Protein AF-A0A0C6FIN7-F1 (afdb_monomer_lite)

Foldseek 3Di:
DDKDKAADQWDDDPVDIDGAAEAEDDDDDPAEACPVCCVVCSVCNVRHTYMYDQDQNHDPHDVPDDDD

Sequence (68 aa):
MFVAVQGAGLVPDGDGVREKPALLLLLGGPGSDHSG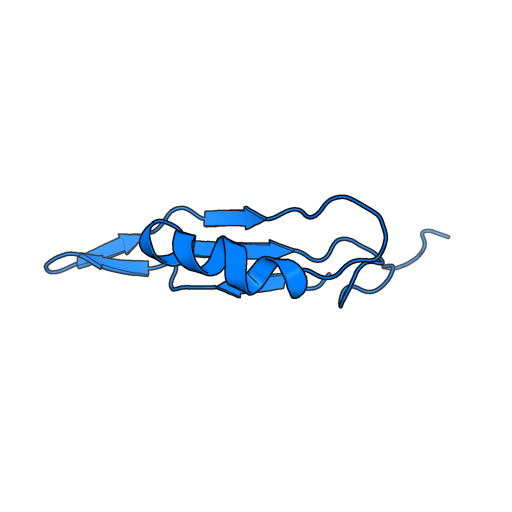FKRRFSRLCDMAQVIDVDQRGNGRSGDGDRAD

Radius of gyration: 14.74 Å; chains: 1; bounding box: 40×29×35 Å

Organism: NCBI:txid270351

InterPro domains:
  IPR029058 Alpha/Beta hydrolase fold [G3DSA:3.40.50.1820] (2-68)
  IPR029058 Alpha/Beta hydrolase fold [SSF53474] (8-63)

Secondary structure (DSSP, 8-state):
-EEEEES-SEEEETTEEEEPPEEEEE--SSS--THHHHHHHGGGGGTSEEEEEEPTTSTTS-------

Structure (mmCIF, N/CA/C/O backbone):
data_AF-A0A0C6FIN7-F1
#
_entry.id   AF-A0A0C6FIN7-F1
#
loop_
_atom_site.group_PDB
_atom_site.id
_atom_site.type_symbol
_atom_site.label_atom_id
_atom_site.label_alt_id
_atom_site.label_comp_id
_atom_site.label_asym_id
_atom_site.label_entity_id
_atom_site.label_seq_id
_atom_site.pdbx_PDB_ins_code
_atom_site.Cartn_x
_atom_site.Cartn_y
_atom_site.Cartn_z
_atom_site.occupancy
_atom_site.B_iso_or_equiv
_atom_site.auth_seq_id
_atom_site.auth_comp_id
_atom_site.auth_asym_id
_atom_site.auth_atom_id
_atom_site.pdbx_PDB_model_num
ATOM 1 N N . MET A 1 1 ? 6.966 9.994 -9.516 1.00 87.00 1 MET A N 1
ATOM 2 C CA . MET A 1 1 ? 6.823 8.710 -8.796 1.00 87.00 1 MET A CA 1
ATOM 3 C C . MET A 1 1 ? 5.348 8.354 -8.720 1.00 87.00 1 MET A C 1
ATOM 5 O O . MET A 1 1 ? 4.539 9.257 -8.543 1.00 87.00 1 MET A O 1
ATOM 9 N N . PHE A 1 2 ? 5.009 7.080 -8.884 1.00 92.00 2 PHE A N 1
ATOM 10 C CA . PHE A 1 2 ? 3.664 6.532 -8.790 1.00 92.00 2 PHE A CA 1
ATOM 11 C C . PHE A 1 2 ? 3.485 5.799 -7.455 1.00 92.00 2 PHE A C 1
ATOM 13 O O . PHE A 1 2 ? 4.369 5.061 -7.016 1.00 92.00 2 PHE A O 1
ATOM 20 N N . VAL A 1 3 ? 2.329 6.011 -6.824 1.00 94.50 3 VAL A N 1
ATOM 21 C CA . VAL A 1 3 ? 1.955 5.411 -5.540 1.00 94.50 3 VAL A CA 1
ATOM 22 C C . VAL A 1 3 ? 0.537 4.866 -5.653 1.00 94.50 3 VAL A C 1
ATOM 24 O O . VAL A 1 3 ? -0.379 5.600 -6.029 1.00 94.50 3 VAL A O 1
ATOM 27 N N . ALA A 1 4 ? 0.347 3.592 -5.316 1.00 94.12 4 ALA A N 1
ATOM 28 C CA . ALA A 1 4 ? -0.974 2.999 -5.148 1.00 94.12 4 ALA A CA 1
ATOM 29 C C . ALA A 1 4 ? -1.227 2.678 -3.677 1.00 94.12 4 ALA A C 1
ATOM 31 O O . ALA A 1 4 ? -0.340 2.242 -2.953 1.00 94.12 4 ALA A O 1
ATOM 32 N N . VAL A 1 5 ? -2.469 2.877 -3.248 1.00 96.12 5 VAL A N 1
ATOM 33 C CA . VAL A 1 5 ? -2.908 2.590 -1.882 1.00 96.12 5 VAL A CA 1
ATOM 34 C C . VAL A 1 5 ? -3.935 1.466 -1.924 1.00 96.12 5 VAL A C 1
ATOM 36 O O . VAL A 1 5 ? -4.845 1.470 -2.759 1.00 96.12 5 VAL A O 1
ATOM 39 N N . GLN A 1 6 ? -3.789 0.496 -1.027 1.00 95.81 6 GLN A N 1
ATOM 40 C CA . GLN A 1 6 ? -4.727 -0.599 -0.827 1.00 95.81 6 GLN A CA 1
ATOM 41 C C . GLN A 1 6 ? -5.238 -0.598 0.618 1.00 95.81 6 GLN A C 1
ATOM 43 O O . GLN A 1 6 ? -4.469 -0.510 1.577 1.00 95.81 6 GLN A O 1
ATOM 48 N N . GLY A 1 7 ? -6.557 -0.736 0.759 1.00 95.44 7 GLY A N 1
ATOM 49 C CA . GLY A 1 7 ? -7.230 -0.694 2.054 1.00 95.44 7 GLY A CA 1
ATOM 50 C C . GLY A 1 7 ? -7.371 0.718 2.635 1.00 95.44 7 GLY A C 1
ATOM 51 O O . GLY A 1 7 ? -6.779 1.691 2.165 1.00 95.44 7 GLY A O 1
ATOM 52 N N . ALA A 1 8 ? -8.204 0.825 3.669 1.00 97.06 8 ALA A N 1
ATOM 53 C CA . ALA A 1 8 ? -8.416 2.064 4.409 1.00 97.06 8 ALA A CA 1
ATOM 54 C C . ALA A 1 8 ? -7.358 2.232 5.511 1.00 97.06 8 ALA A C 1
ATOM 56 O O . ALA A 1 8 ? -7.067 1.271 6.221 1.00 97.06 8 ALA A O 1
ATOM 57 N N . GLY A 1 9 ? -6.815 3.443 5.665 1.00 97.62 9 GLY A N 1
ATOM 58 C CA . GLY A 1 9 ? -5.890 3.794 6.752 1.00 97.62 9 GLY A CA 1
ATOM 59 C C . GLY A 1 9 ? -6.587 4.091 8.075 1.00 97.62 9 GLY A C 1
ATOM 60 O O . GLY A 1 9 ? -6.029 3.828 9.130 1.00 97.62 9 GLY A O 1
ATOM 61 N N . LEU A 1 10 ? -7.838 4.545 8.026 1.00 98.00 10 LEU A N 1
ATOM 62 C CA . LEU A 1 10 ? -8.701 4.700 9.193 1.00 98.00 10 LEU A CA 1
ATOM 63 C C . LEU A 1 10 ? -9.843 3.693 9.094 1.00 98.00 10 LEU A C 1
ATOM 65 O O . LEU A 1 10 ? -10.449 3.542 8.029 1.00 98.00 10 LEU A O 1
ATOM 69 N N . VAL A 1 11 ? -10.135 3.004 10.192 1.00 97.88 11 VAL A N 1
ATOM 70 C CA . VAL A 1 11 ? -11.252 2.059 10.285 1.00 97.88 11 VAL A CA 1
ATOM 71 C C . VAL A 1 11 ? -12.092 2.328 11.530 1.00 97.88 11 VAL A C 1
ATOM 73 O O . VAL A 1 11 ? -11.552 2.833 12.514 1.00 97.88 11 VAL A O 1
ATOM 76 N N . PRO A 1 12 ? -13.392 1.994 11.513 1.00 97.75 12 PRO A N 1
ATOM 77 C CA . PRO A 1 12 ? -14.213 2.039 12.718 1.00 97.75 12 PRO A CA 1
ATOM 78 C C . PRO A 1 12 ? -13.627 1.163 13.832 1.00 97.75 12 PRO A C 1
ATOM 80 O O . PRO A 1 12 ? -13.140 0.060 13.562 1.00 97.75 12 PRO A O 1
ATOM 83 N N . ASP A 1 13 ? -13.700 1.650 15.067 1.00 96.88 13 ASP A N 1
ATOM 84 C CA . ASP A 1 13 ? -13.302 0.924 16.275 1.00 96.88 13 ASP A CA 1
ATOM 85 C C . ASP A 1 13 ? -14.206 1.343 17.445 1.00 96.88 13 ASP A C 1
ATOM 87 O O . ASP A 1 13 ? -14.020 2.398 18.053 1.00 96.88 13 ASP A O 1
ATOM 91 N N . GLY A 1 14 ? -15.260 0.556 17.690 1.00 95.81 14 GLY A N 1
ATOM 92 C CA . GLY A 1 14 ? -16.342 0.922 18.609 1.00 95.81 14 GLY A CA 1
ATOM 93 C C . GLY A 1 14 ? -17.029 2.226 18.192 1.00 95.81 14 GLY A C 1
ATOM 94 O O . GLY A 1 14 ? -17.444 2.372 17.043 1.00 95.81 14 GLY A O 1
ATOM 95 N N . ASP A 1 15 ? -17.103 3.178 19.123 1.00 96.94 15 ASP A N 1
ATOM 96 C CA . ASP A 1 15 ? -17.666 4.519 18.897 1.00 96.94 15 ASP A CA 1
ATOM 97 C C . ASP A 1 15 ? -16.657 5.501 18.266 1.00 96.94 15 ASP A C 1
ATOM 99 O O . ASP A 1 15 ? -16.939 6.693 18.125 1.00 96.94 15 ASP A O 1
ATOM 103 N N . GLY A 1 16 ? -15.461 5.023 17.910 1.00 97.19 16 GLY A N 1
ATOM 104 C CA . GLY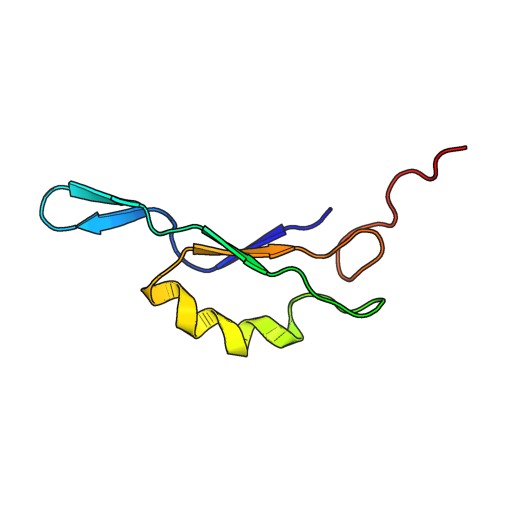 A 1 16 ? -14.367 5.833 17.393 1.00 97.19 16 GLY A CA 1
ATOM 105 C C . GLY A 1 16 ? -13.805 5.348 16.059 1.00 97.19 16 GLY A C 1
ATOM 106 O O . GLY A 1 16 ? -14.367 4.509 15.352 1.00 97.19 16 GLY A O 1
ATOM 107 N N . VAL A 1 17 ? -12.647 5.909 15.718 1.00 97.94 17 VAL A N 1
ATOM 108 C CA . VAL A 1 17 ? -11.832 5.508 14.571 1.00 97.94 17 VAL A CA 1
ATOM 109 C C . VAL A 1 17 ? -10.445 5.121 15.053 1.00 97.94 17 VAL A C 1
ATOM 111 O O . VAL A 1 17 ? -9.872 5.777 15.923 1.00 97.94 17 VAL A O 1
ATOM 114 N N . ARG A 1 18 ? -9.890 4.072 14.457 1.00 97.69 18 ARG A N 1
ATOM 115 C CA . ARG A 1 18 ? -8.518 3.635 14.692 1.00 97.69 18 ARG A CA 1
ATOM 116 C C . ARG A 1 18 ? -7.710 3.730 13.412 1.00 97.69 18 ARG A C 1
ATOM 118 O O . ARG A 1 18 ? -8.159 3.321 12.340 1.00 97.69 18 ARG A O 1
ATOM 125 N N . GLU A 1 19 ? -6.486 4.215 13.551 1.00 98.44 19 GLU A N 1
ATOM 126 C CA . GLU A 1 19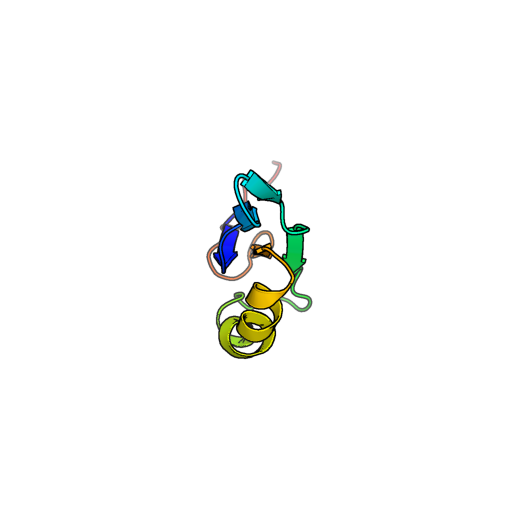 ? -5.497 4.212 12.482 1.00 98.44 19 GLU A CA 1
ATOM 127 C C . GLU A 1 19 ? -4.839 2.834 12.348 1.00 98.44 19 GLU A C 1
ATOM 129 O O . GLU A 1 19 ? -4.451 2.193 13.331 1.00 98.44 19 GLU A O 1
ATOM 134 N N . LYS A 1 20 ? -4.747 2.344 11.113 1.00 98.50 20 LYS A N 1
ATOM 135 C CA . LYS A 1 20 ? -3.951 1.171 10.765 1.00 98.50 20 LYS A CA 1
ATOM 136 C C . LYS A 1 20 ? -2.510 1.597 10.495 1.00 98.50 20 LYS A C 1
ATOM 138 O O . LYS A 1 20 ? -2.302 2.632 9.866 1.00 98.50 20 LYS A O 1
ATOM 143 N N . PRO A 1 21 ? -1.513 0.780 10.873 1.00 98.38 21 PRO A N 1
ATOM 144 C CA . PRO A 1 21 ? -0.136 1.030 10.472 1.00 98.38 21 PRO A CA 1
ATOM 145 C C . PRO A 1 21 ? -0.021 1.095 8.944 1.00 98.38 21 PRO A C 1
ATOM 147 O O . PRO A 1 21 ? -0.639 0.300 8.231 1.00 98.38 21 PRO A O 1
ATOM 150 N N . ALA A 1 22 ? 0.797 2.017 8.443 1.00 98.00 22 ALA A N 1
ATOM 151 C CA . ALA A 1 22 ? 1.168 2.057 7.036 1.00 98.00 22 ALA A CA 1
ATOM 152 C C . ALA A 1 22 ? 2.248 1.002 6.750 1.00 98.00 22 ALA A C 1
ATOM 154 O O . ALA A 1 22 ? 3.277 0.951 7.425 1.00 98.00 22 ALA A O 1
ATOM 155 N N . LEU A 1 23 ? 2.030 0.177 5.727 1.00 97.19 23 LEU A N 1
ATOM 156 C CA . LEU A 1 23 ? 3.003 -0.786 5.224 1.00 97.19 23 LEU A CA 1
ATOM 157 C C . LEU A 1 23 ? 3.464 -0.356 3.834 1.00 97.19 23 LEU A C 1
ATOM 159 O O . LEU A 1 23 ? 2.719 -0.474 2.862 1.00 97.19 23 LEU A O 1
ATOM 163 N N . LEU A 1 24 ? 4.707 0.110 3.743 1.00 95.50 24 LEU A N 1
ATOM 164 C CA . LEU A 1 24 ? 5.311 0.510 2.479 1.00 95.50 24 LEU A CA 1
ATOM 165 C C . LEU A 1 24 ? 5.926 -0.702 1.772 1.00 95.50 24 LEU A C 1
ATOM 167 O O . LEU A 1 24 ? 6.829 -1.349 2.305 1.00 95.50 24 LEU A O 1
ATOM 171 N N . LEU A 1 25 ? 5.459 -0.997 0.562 1.00 92.94 25 LEU A N 1
ATOM 172 C CA . LEU A 1 25 ? 6.013 -2.050 -0.281 1.00 92.94 25 LEU A CA 1
ATOM 173 C C . LEU A 1 25 ? 6.981 -1.443 -1.293 1.00 92.94 25 LEU A C 1
ATOM 175 O O . LEU A 1 25 ? 6.586 -0.780 -2.253 1.00 92.94 25 LEU A O 1
ATOM 179 N N . LEU A 1 26 ? 8.268 -1.690 -1.055 1.00 90.25 26 LEU A N 1
ATOM 180 C CA . LEU A 1 26 ? 9.366 -1.277 -1.921 1.00 90.25 26 LEU A CA 1
ATOM 181 C C . LEU A 1 26 ? 9.814 -2.481 -2.749 1.00 90.25 26 LEU A C 1
ATOM 183 O O . LEU A 1 26 ? 10.462 -3.395 -2.237 1.00 90.25 26 LEU A O 1
ATOM 187 N N . LEU A 1 27 ? 9.435 -2.505 -4.025 1.00 83.81 27 LEU A N 1
ATOM 188 C CA . LEU A 1 27 ? 9.822 -3.589 -4.924 1.00 83.81 27 LEU A CA 1
ATOM 189 C C . LEU A 1 27 ? 11.319 -3.532 -5.233 1.00 83.81 27 LEU A C 1
ATOM 191 O O . LEU A 1 27 ? 11.875 -2.463 -5.484 1.00 83.81 27 LEU A O 1
ATOM 195 N N . GLY A 1 28 ? 11.952 -4.705 -5.240 1.00 76.88 28 GLY A N 1
ATOM 196 C CA . GLY A 1 28 ? 13.305 -4.887 -5.760 1.00 76.88 28 GLY A CA 1
ATOM 197 C C . GLY A 1 28 ? 13.318 -5.167 -7.266 1.00 76.88 28 GLY A C 1
ATOM 198 O O . GLY A 1 28 ? 12.276 -5.187 -7.916 1.00 76.88 28 GLY A O 1
ATOM 199 N N . GLY A 1 29 ? 14.509 -5.452 -7.803 1.00 69.06 29 GLY A N 1
ATOM 200 C CA . GLY A 1 29 ? 14.720 -5.727 -9.229 1.00 69.06 29 GLY A CA 1
ATOM 201 C C . GLY A 1 29 ? 14.492 -4.502 -10.138 1.00 69.06 29 GLY A C 1
ATOM 202 O O . GLY A 1 29 ? 13.885 -3.513 -9.727 1.00 69.06 29 GLY A O 1
ATOM 203 N N . PRO A 1 30 ? 14.998 -4.522 -11.379 1.00 72.75 30 PRO A N 1
ATOM 204 C CA . PRO A 1 30 ? 14.756 -3.444 -12.332 1.00 72.75 30 PRO A CA 1
ATOM 205 C C . PRO A 1 30 ? 13.429 -3.632 -13.086 1.00 72.75 30 PRO A C 1
ATOM 207 O O . PRO A 1 30 ? 13.094 -4.738 -13.510 1.00 72.75 30 PRO A O 1
ATOM 210 N N . GLY A 1 31 ? 12.696 -2.539 -13.305 1.00 65.38 31 GLY A N 1
ATOM 211 C CA . GLY A 1 31 ? 11.681 -2.425 -14.358 1.00 65.38 31 GLY A CA 1
ATOM 212 C C . GLY A 1 31 ? 10.287 -3.006 -14.090 1.00 65.38 31 GLY A C 1
ATOM 213 O O . GLY A 1 31 ? 9.403 -2.796 -14.916 1.00 65.38 31 GLY A O 1
ATOM 214 N N . SER A 1 32 ? 10.039 -3.700 -12.973 1.00 72.31 32 SER A N 1
ATOM 215 C CA . SER A 1 32 ? 8.691 -4.213 -12.656 1.00 72.31 32 SER A CA 1
ATOM 216 C C . SER A 1 32 ? 7.814 -3.157 -11.981 1.00 72.31 32 SER A C 1
ATOM 218 O O . SER A 1 32 ? 8.298 -2.369 -11.170 1.00 72.31 32 SER A O 1
ATOM 220 N N . ASP A 1 33 ? 6.509 -3.195 -12.259 1.00 79.25 33 ASP A N 1
ATOM 221 C CA . ASP A 1 33 ? 5.499 -2.479 -11.472 1.00 79.25 33 ASP A CA 1
ATOM 222 C C . ASP A 1 33 ? 4.987 -3.319 -10.285 1.00 79.25 33 ASP A C 1
ATOM 224 O O . ASP A 1 33 ? 5.241 -4.527 -10.181 1.00 79.25 33 ASP A O 1
ATOM 228 N N . HIS A 1 34 ? 4.242 -2.674 -9.384 1.00 86.19 34 HIS A N 1
ATOM 229 C CA . HIS A 1 34 ? 3.615 -3.312 -8.218 1.00 86.19 34 HIS A CA 1
ATOM 230 C C . HIS A 1 34 ? 2.441 -4.248 -8.529 1.00 86.19 34 HIS A C 1
ATOM 232 O O . HIS A 1 34 ? 2.001 -5.001 -7.652 1.00 86.19 34 HIS A O 1
ATOM 238 N N . SER A 1 35 ? 1.905 -4.250 -9.751 1.00 85.38 35 SER A N 1
ATOM 239 C CA . SER A 1 35 ? 0.640 -4.926 -10.057 1.00 85.38 35 SER A CA 1
ATOM 240 C C . SER A 1 35 ? 0.719 -6.447 -9.873 1.00 85.38 35 SER A C 1
ATOM 242 O O . SER A 1 35 ? -0.234 -7.057 -9.375 1.00 85.38 35 SER A O 1
ATOM 244 N N . GLY A 1 36 ? 1.877 -7.052 -10.165 1.00 83.44 36 GLY A N 1
ATOM 245 C CA . GLY A 1 36 ? 2.128 -8.485 -9.971 1.00 83.44 36 GLY A CA 1
ATOM 246 C C . GLY A 1 36 ? 2.053 -8.936 -8.507 1.00 83.44 36 GLY A C 1
ATOM 247 O O . GLY A 1 36 ? 1.724 -10.090 -8.221 1.00 83.44 36 GLY A O 1
ATOM 248 N N . PHE A 1 37 ? 2.281 -8.019 -7.568 1.00 83.12 37 PHE A N 1
ATOM 249 C CA . PHE A 1 37 ? 2.300 -8.293 -6.132 1.00 83.12 37 PHE A CA 1
ATOM 250 C C . PHE A 1 37 ? 0.989 -7.941 -5.430 1.00 83.12 37 PHE A C 1
ATOM 252 O O . PHE A 1 37 ? 0.727 -8.430 -4.327 1.00 83.12 37 PHE A O 1
ATOM 259 N N . LYS A 1 38 ? 0.115 -7.181 -6.098 1.00 84.56 38 LYS A N 1
ATOM 260 C CA . LYS A 1 38 ? -1.151 -6.697 -5.544 1.00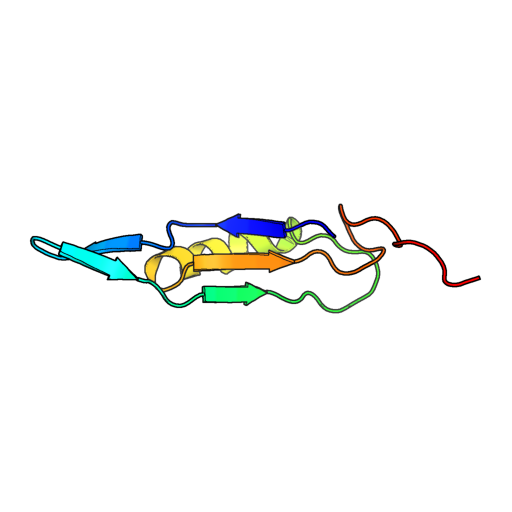 84.56 38 LYS A CA 1
ATOM 261 C C . LYS A 1 38 ? -2.002 -7.812 -4.932 1.00 84.56 38 LYS A C 1
ATOM 263 O O . LYS A 1 38 ? -2.391 -7.725 -3.773 1.00 84.56 38 LYS A O 1
ATOM 268 N N . ARG A 1 39 ? -2.214 -8.918 -5.660 1.00 83.88 39 ARG A N 1
ATOM 269 C CA . ARG A 1 39 ? -2.990 -10.073 -5.150 1.00 83.88 39 ARG A CA 1
ATOM 270 C C . ARG A 1 39 ? -2.348 -10.760 -3.942 1.00 83.88 39 ARG A C 1
ATOM 272 O O . ARG A 1 39 ? -3.049 -11.400 -3.162 1.00 83.88 39 ARG A O 1
ATOM 279 N N . ARG A 1 40 ? -1.021 -10.691 -3.815 1.00 86.81 40 ARG A N 1
ATOM 280 C CA . ARG A 1 40 ? -0.283 -11.353 -2.734 1.00 86.81 40 ARG A CA 1
ATOM 281 C C . ARG A 1 40 ? -0.392 -10.563 -1.433 1.00 86.81 40 ARG A C 1
ATOM 283 O O . ARG A 1 40 ? -0.578 -11.173 -0.384 1.00 86.81 40 ARG A O 1
ATOM 290 N N . PHE A 1 41 ? -0.323 -9.235 -1.512 1.00 90.44 41 PHE A N 1
ATOM 291 C CA . PHE A 1 41 ? -0.295 -8.360 -0.338 1.00 90.44 41 PHE A CA 1
ATOM 292 C C . PHE A 1 41 ? -1.638 -7.727 0.026 1.00 90.44 41 PHE A C 1
ATOM 294 O O . PHE A 1 41 ? -1.776 -7.245 1.146 1.00 90.44 41 PHE A O 1
ATOM 301 N N . SER A 1 42 ? -2.664 -7.810 -0.829 1.00 92.50 42 SER A N 1
ATOM 302 C CA . SER A 1 42 ? -4.017 -7.339 -0.487 1.00 92.50 42 SER A CA 1
ATOM 303 C C . SER A 1 42 ? -4.579 -7.997 0.777 1.00 92.50 42 SER A C 1
ATOM 305 O O . SER A 1 42 ? -5.415 -7.421 1.463 1.00 92.50 42 SER A O 1
ATOM 307 N N . ARG A 1 43 ? -4.101 -9.201 1.111 1.00 93.88 43 ARG A N 1
ATOM 308 C CA . ARG A 1 43 ? -4.467 -9.913 2.341 1.00 93.88 43 ARG A CA 1
ATOM 309 C C . ARG A 1 43 ? -4.018 -9.196 3.610 1.00 93.88 43 ARG A C 1
ATOM 311 O O . ARG A 1 43 ? -4.651 -9.414 4.619 1.00 93.88 43 ARG A O 1
ATOM 318 N N . LEU A 1 44 ? -2.980 -8.357 3.544 1.00 95.88 44 LEU A N 1
ATOM 319 C CA . LEU A 1 44 ? -2.473 -7.574 4.678 1.00 95.88 44 LEU A CA 1
ATOM 320 C C . LEU A 1 44 ? -3.293 -6.300 4.938 1.00 95.88 44 LEU A C 1
ATOM 322 O O . LEU A 1 44 ? -3.039 -5.595 5.912 1.00 95.88 44 LEU A O 1
ATOM 326 N N . CYS A 1 45 ? -4.262 -5.983 4.068 1.00 96.69 45 CYS A N 1
ATOM 327 C CA . CYS A 1 45 ? -5.127 -4.811 4.225 1.00 96.69 45 CYS A CA 1
ATOM 328 C C . CYS A 1 45 ? -6.083 -4.923 5.424 1.00 96.69 45 CYS A C 1
ATOM 330 O O . CYS A 1 45 ? -6.716 -3.938 5.813 1.00 96.69 45 CYS A O 1
ATOM 332 N N . ASP A 1 46 ? -6.227 -6.111 6.008 1.00 95.06 46 ASP A N 1
ATOM 333 C CA . ASP A 1 46 ? -6.943 -6.330 7.263 1.00 95.06 46 ASP A CA 1
ATOM 334 C C . ASP A 1 46 ? -6.212 -5.674 8.449 1.00 95.06 46 ASP A C 1
ATOM 336 O O . ASP A 1 46 ? -6.850 -5.005 9.265 1.00 95.06 46 ASP A O 1
ATOM 340 N N . MET A 1 47 ? -4.881 -5.764 8.476 1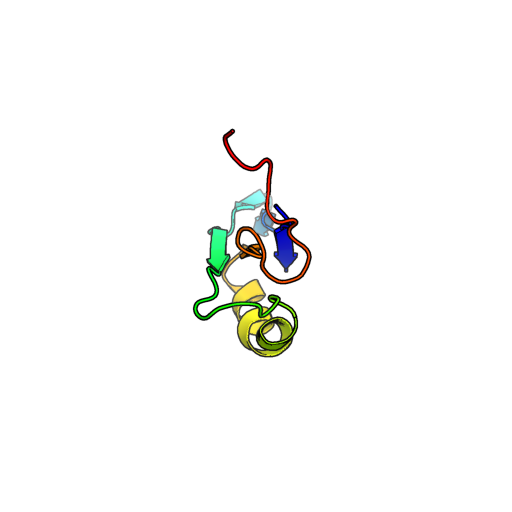.00 96.75 47 MET A N 1
ATOM 341 C CA . MET A 1 47 ? -4.016 -5.288 9.556 1.00 96.75 47 MET A CA 1
ATOM 342 C C . MET A 1 47 ? -3.406 -3.906 9.294 1.00 96.75 47 MET A C 1
ATOM 344 O O . MET A 1 47 ? -3.256 -3.131 10.234 1.00 96.75 47 MET A O 1
ATOM 348 N N . ALA A 1 48 ? -3.073 -3.582 8.043 1.00 98.06 48 ALA A N 1
ATOM 349 C CA . ALA A 1 48 ? -2.324 -2.383 7.659 1.00 98.06 48 ALA A CA 1
ATOM 350 C C . ALA A 1 48 ? -2.965 -1.649 6.470 1.00 98.06 48 ALA A C 1
ATOM 352 O O . ALA A 1 48 ? -3.731 -2.235 5.708 1.00 98.06 48 ALA A O 1
ATOM 353 N N . GLN A 1 49 ? -2.625 -0.375 6.272 1.00 98.12 49 GLN A N 1
ATOM 354 C CA . GLN A 1 49 ? -2.809 0.278 4.976 1.00 98.12 49 GLN A CA 1
ATOM 355 C C . GLN A 1 49 ? -1.594 -0.032 4.110 1.00 98.12 49 GLN A C 1
ATOM 357 O O . GLN A 1 49 ? -0.477 0.373 4.428 1.00 98.12 49 GLN A O 1
ATOM 362 N N . VAL A 1 50 ? -1.799 -0.773 3.028 1.00 97.38 50 VAL A N 1
ATOM 363 C CA . VAL A 1 50 ? -0.701 -1.181 2.152 1.00 97.38 50 VAL A CA 1
ATOM 364 C C . VAL A 1 50 ? -0.477 -0.093 1.106 1.00 97.38 50 VAL A C 1
ATOM 366 O O . VAL A 1 50 ? -1.416 0.330 0.433 1.00 97.38 50 VAL A O 1
ATOM 369 N N . ILE A 1 51 ? 0.764 0.364 0.977 1.00 96.44 51 ILE A N 1
ATOM 370 C CA . ILE A 1 51 ? 1.169 1.430 0.060 1.00 96.44 51 ILE A CA 1
ATOM 371 C C . ILE A 1 51 ? 2.222 0.858 -0.888 1.00 96.44 51 ILE A C 1
ATOM 373 O O . ILE A 1 51 ? 3.351 0.584 -0.482 1.00 96.44 51 ILE A O 1
ATOM 377 N N . ASP A 1 52 ? 1.853 0.672 -2.152 1.00 94.31 52 ASP A N 1
ATOM 378 C CA . ASP A 1 52 ? 2.760 0.227 -3.203 1.00 94.31 52 ASP A CA 1
ATOM 379 C C . ASP A 1 52 ? 3.469 1.419 -3.841 1.00 94.31 52 ASP A C 1
ATOM 381 O O . ASP A 1 52 ? 2.825 2.374 -4.292 1.00 94.31 52 ASP A O 1
ATOM 385 N N . VAL A 1 53 ? 4.795 1.335 -3.932 1.00 92.69 53 VAL A N 1
ATOM 386 C CA . VAL A 1 53 ? 5.622 2.352 -4.582 1.00 92.69 53 VAL A CA 1
ATOM 387 C C . VAL A 1 53 ? 6.314 1.761 -5.800 1.00 92.69 53 VAL A C 1
ATOM 389 O O . VAL A 1 53 ? 7.167 0.879 -5.677 1.00 92.69 53 VAL A O 1
ATOM 392 N N . ASP A 1 54 ? 6.014 2.321 -6.969 1.00 91.38 54 ASP A N 1
ATOM 393 C CA . ASP A 1 54 ? 6.834 2.100 -8.154 1.00 91.38 54 ASP A CA 1
ATOM 394 C C . ASP A 1 54 ? 8.060 3.026 -8.055 1.00 91.38 54 ASP A C 1
ATOM 396 O O . ASP A 1 54 ? 7.931 4.254 -8.033 1.00 91.38 54 ASP A O 1
ATOM 400 N N . GLN A 1 55 ? 9.261 2.451 -7.969 1.00 88.44 55 GLN A N 1
ATOM 401 C CA . GLN A 1 55 ? 10.517 3.211 -7.892 1.00 88.44 55 GLN A CA 1
ATOM 402 C C . GLN A 1 55 ? 10.772 4.038 -9.165 1.00 88.44 55 GLN A C 1
ATOM 404 O O . GLN A 1 55 ? 10.143 3.822 -10.197 1.00 88.44 55 GLN A O 1
ATOM 409 N N . ARG A 1 56 ? 11.706 4.995 -9.111 1.00 90.00 56 ARG A N 1
ATOM 410 C CA . ARG A 1 56 ? 12.118 5.793 -10.284 1.00 90.00 56 ARG A CA 1
ATOM 411 C C . ARG A 1 56 ? 12.480 4.886 -11.469 1.00 90.00 56 ARG A C 1
ATOM 413 O O . ARG A 1 56 ? 13.276 3.968 -11.296 1.00 90.00 56 ARG A O 1
ATOM 420 N N . GLY A 1 57 ? 11.917 5.176 -12.643 1.00 88.75 57 GLY A N 1
ATOM 421 C CA . GLY A 1 57 ? 12.131 4.400 -13.872 1.00 88.75 57 GLY A CA 1
ATOM 422 C C . GLY A 1 57 ? 11.506 3.000 -13.883 1.00 88.75 57 GLY A C 1
ATOM 423 O O . GLY A 1 57 ? 11.750 2.228 -14.807 1.00 88.75 57 GLY A O 1
ATOM 424 N N . ASN A 1 58 ? 10.696 2.658 -12.876 1.00 88.31 58 ASN A N 1
ATOM 425 C CA . ASN A 1 58 ? 10.000 1.379 -12.798 1.00 88.31 58 ASN A CA 1
ATOM 426 C C . ASN A 1 58 ? 8.488 1.570 -12.954 1.00 88.31 58 ASN A C 1
ATOM 428 O O . ASN A 1 58 ? 7.900 2.517 -12.430 1.00 88.31 58 ASN A O 1
ATOM 432 N N . GLY A 1 59 ? 7.840 0.613 -13.615 1.00 88.38 59 GLY A N 1
ATOM 433 C CA . GLY A 1 59 ? 6.386 0.542 -13.694 1.00 88.38 59 GLY A CA 1
ATOM 434 C C . GLY A 1 59 ? 5.732 1.811 -14.233 1.00 88.38 59 GLY A C 1
ATOM 435 O O . GLY A 1 59 ? 5.957 2.196 -15.377 1.00 88.38 59 GLY A O 1
ATOM 436 N N . ARG A 1 60 ? 4.886 2.447 -13.415 1.00 89.94 60 ARG A N 1
ATOM 437 C CA . ARG A 1 60 ? 4.161 3.679 -13.778 1.00 89.94 60 ARG A CA 1
ATOM 438 C C . ARG A 1 60 ? 4.895 4.955 -13.365 1.00 89.94 60 ARG A C 1
ATOM 440 O O . ARG A 1 60 ? 4.402 6.055 -13.617 1.00 89.94 60 ARG A O 1
ATOM 447 N N . SER A 1 61 ? 6.044 4.831 -12.707 1.00 90.69 61 SER A N 1
ATOM 448 C CA . SER A 1 61 ? 6.920 5.959 -12.410 1.00 90.69 61 SER A CA 1
ATOM 449 C C . SER A 1 61 ? 7.771 6.298 -13.626 1.00 90.69 61 SER A C 1
ATOM 451 O O . SER A 1 61 ? 8.442 5.436 -14.179 1.00 90.69 61 SER A O 1
ATOM 453 N N . GLY A 1 62 ? 7.812 7.579 -13.996 1.00 88.88 62 GLY A N 1
ATOM 454 C CA . GLY A 1 62 ? 8.820 8.071 -14.935 1.00 88.88 62 GLY A CA 1
ATOM 455 C C . GLY A 1 62 ? 10.242 8.001 -14.362 1.00 88.88 62 GLY A C 1
ATOM 456 O O . GLY A 1 62 ? 10.440 7.826 -13.153 1.00 88.88 62 GLY A O 1
ATOM 457 N N . ASP A 1 63 ? 11.227 8.205 -15.234 1.00 86.06 63 ASP A N 1
ATOM 458 C CA . ASP A 1 63 ? 12.660 8.217 -14.899 1.00 86.06 63 ASP A CA 1
ATOM 459 C C . ASP A 1 63 ? 13.077 9.385 -13.990 1.00 86.06 63 ASP A C 1
ATOM 461 O O . ASP A 1 63 ? 14.182 9.382 -13.455 1.00 86.06 63 ASP A O 1
ATOM 465 N N . GLY A 1 64 ? 12.182 10.351 -13.763 1.00 77.69 64 GLY A N 1
ATOM 466 C CA . GLY A 1 64 ? 12.502 11.620 -13.112 1.00 77.69 64 GLY A CA 1
ATOM 467 C C . GLY A 1 64 ? 13.291 12.544 -14.038 1.00 77.69 64 GLY A C 1
ATOM 468 O O . GLY A 1 64 ? 13.704 12.141 -15.126 1.00 77.69 64 GLY A O 1
ATOM 469 N N . ASP A 1 65 ? 13.500 13.785 -13.603 1.00 79.81 65 ASP A N 1
ATOM 470 C CA . ASP A 1 65 ? 14.453 14.655 -14.285 1.00 79.81 65 ASP A CA 1
ATOM 471 C C . ASP A 1 65 ? 15.847 14.043 -14.140 1.00 79.81 65 ASP A C 1
ATOM 473 O O . ASP A 1 65 ? 16.295 13.704 -13.037 1.00 79.81 65 ASP A O 1
ATOM 477 N N . ARG A 1 66 ? 16.525 13.851 -15.273 1.00 68.75 66 ARG A N 1
ATOM 478 C CA . ARG A 1 66 ? 17.961 13.588 -15.252 1.00 68.75 66 ARG A CA 1
ATOM 479 C C . ARG A 1 66 ? 18.611 14.848 -14.700 1.00 68.75 66 ARG A C 1
ATOM 481 O O . ARG A 1 66 ? 18.375 15.913 -15.249 1.00 68.75 66 ARG A O 1
ATOM 488 N N . ALA A 1 67 ? 19.402 14.710 -13.639 1.00 65.88 67 ALA A N 1
ATOM 489 C CA . ALA A 1 67 ? 20.331 15.766 -13.272 1.00 65.88 67 ALA A CA 1
ATOM 490 C C . ALA A 1 67 ? 21.328 15.910 -14.430 1.00 65.88 67 ALA A C 1
ATOM 492 O O . ALA A 1 67 ? 22.053 14.958 -14.740 1.00 65.88 67 ALA A O 1
ATOM 493 N N . ASP A 1 68 ? 21.243 17.041 -15.111 1.00 58.03 68 ASP A N 1
ATOM 494 C CA . A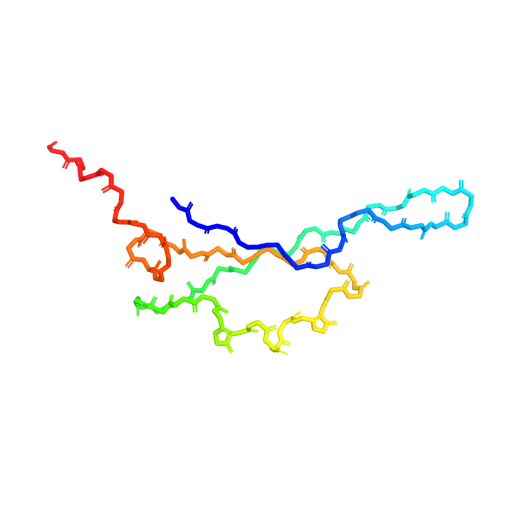SP A 1 68 ? 22.181 17.554 -16.102 1.00 58.03 68 ASP A CA 1
ATOM 495 C C . ASP A 1 68 ? 23.557 17.873 -15.493 1.00 58.03 68 ASP A C 1
ATOM 497 O O . ASP A 1 68 ? 23.629 18.306 -14.318 1.00 58.03 68 ASP A O 1
#

pLDDT: mean 89.51, std 9.43, range [58.03, 98.5]